Protein AF-A0A6A2YTA1-F1 (afdb_monomer)

Solvent-accessible surface area (backbone atoms only — not comparable to full-atom values): 6127 Å² total; per-residue (Å²): 131,76,67,35,53,8,71,83,76,69,74,47,61,33,49,32,29,33,66,76,77,71,39,38,25,19,73,67,58,41,44,64,55,29,70,75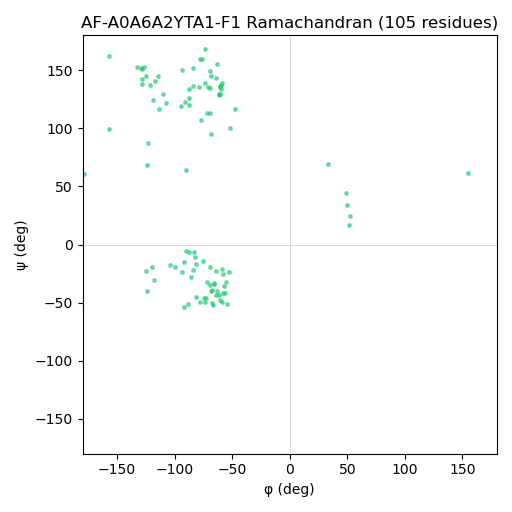,33,83,72,47,34,68,42,51,20,33,46,34,6,74,84,62,34,69,44,58,31,47,30,34,31,66,79,76,73,39,38,25,16,70,66,57,44,49,56,56,33,67,72,39,79,69,45,58,68,50,57,69,42,76,58,73,59,53,55,83,65,78,90,76,79,94,79,81,81,77,131

Mean predicted aligned error: 6.64 Å

Organism: Hibiscus syriacus (NCBI:txid106335)

Sequence (107 aa):
MASKLCDYCKSATATLFCRVDSAFLCSNCDSKIHATNKLASRHARVWLCEVCEQAPAHFTCKADAAALCVTCDHDIHSANPLARRHERVPITPVRQLGSCRQAQRGR

Secondary structure (DSSP, 8-state):
-PPPBPTTTSSSBP-EEETTTTEEE-HHHHHHHHTS-TTGGGS-EEEBPTTTSSSB--EEETTTTEEE-HHHHHHHHHS-TTGGGS-EEEPPP----SS--------

InterPro domains:
  IPR000315 B-box-type zinc finger [PF00643] (4-42)
  IPR000315 B-box-type zinc finger [PF00643] (46-91)
  IPR000315 B-box-type zinc finger [PS50119] (1-48)
  IPR000315 B-box-type zinc finger [PS50119] (44-91)
  IPR000315 B-box-type zinc finger [SM00336] (1-48)
  IPR000315 B-box-type zinc finger [SM00336] (49-91)
  IPR049808 CONSTANS-like, B-box-type 1 zinc finger [cd19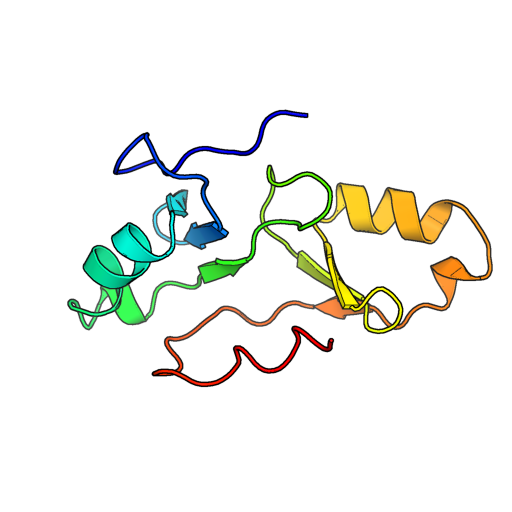821] (5-48)
  IPR049808 CONSTANS-like, B-box-type 1 zinc finger [cd19821] (48-91)
  IPR051979 B-box zinc finger domain-containing protein [PTHR31832] (5-48)

Nearest PDB structures (foldseek):
  7wsj-assembly1_B  TM=9.715E-01  e=6.025E-13  Arabidopsis thaliana
  7vsp-assembly2_B  TM=9.688E-01  e=5.313E-13  Arabidopsis thaliana
  7wsj-assembly2_C  TM=9.687E-01  e=1.365E-12  Arabidopsis thaliana
  7vsq-assembly2_B  TM=9.565E-01  e=3.600E-11  Arabidopsis thaliana
  7vsq-assembly3_C  TM=9.675E-01  e=2.532E-10  Arabidopsis thaliana

Structure (mmCIF, N/CA/C/O backbone):
data_AF-A0A6A2YTA1-F1
#
_entry.id   AF-A0A6A2YTA1-F1
#
loop_
_atom_site.group_PDB
_atom_site.id
_atom_site.type_symbol
_atom_site.label_atom_id
_atom_site.label_alt_id
_atom_site.label_comp_id
_atom_site.label_asym_id
_atom_site.label_entity_id
_atom_site.label_seq_id
_atom_site.pdbx_PDB_ins_code
_atom_site.Cartn_x
_atom_site.Cartn_y
_atom_site.Cartn_z
_atom_site.occupancy
_atom_site.B_iso_or_equiv
_atom_site.auth_seq_id
_atom_site.auth_comp_id
_atom_site.auth_asym_id
_atom_site.auth_atom_id
_atom_site.pdbx_PDB_model_num
ATOM 1 N N . MET A 1 1 ? -1.981 11.757 -9.112 1.00 59.66 1 MET A N 1
ATOM 2 C CA . MET A 1 1 ? -3.187 10.989 -8.726 1.00 59.66 1 MET A CA 1
ATOM 3 C C . MET A 1 1 ? -3.563 11.368 -7.302 1.00 59.66 1 MET A C 1
ATOM 5 O O . MET A 1 1 ? -2.683 11.815 -6.580 1.00 59.66 1 MET A O 1
ATOM 9 N N . ALA A 1 2 ? -4.838 11.265 -6.922 1.00 78.88 2 ALA A N 1
ATOM 10 C CA . ALA A 1 2 ? -5.277 11.575 -5.562 1.00 78.88 2 ALA A CA 1
ATOM 11 C C . ALA A 1 2 ? -5.081 10.3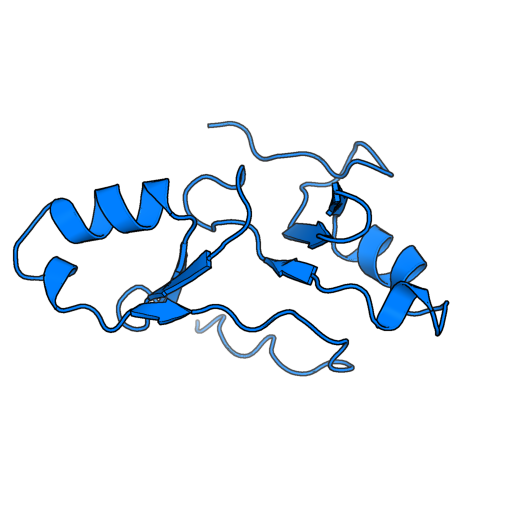57 -4.647 1.00 78.88 2 ALA A C 1
ATOM 13 O O . ALA A 1 2 ? -5.401 9.232 -5.038 1.00 78.88 2 ALA A O 1
ATOM 14 N N . SER A 1 3 ? -4.566 10.592 -3.445 1.00 86.31 3 SER A N 1
ATOM 15 C CA . SER A 1 3 ? -4.355 9.563 -2.432 1.00 86.31 3 SER A CA 1
ATOM 16 C C . SER A 1 3 ? -5.688 9.039 -1.885 1.00 86.31 3 SER A C 1
ATOM 18 O O . SER A 1 3 ? -6.693 9.759 -1.843 1.00 86.31 3 SER A O 1
ATOM 20 N N . LYS A 1 4 ? -5.743 7.763 -1.481 1.00 93.44 4 LYS A N 1
ATOM 21 C CA . LYS A 1 4 ? -6.961 7.214 -0.861 1.00 93.44 4 LYS A CA 1
ATOM 22 C C . LYS A 1 4 ? -7.146 7.788 0.536 1.00 93.44 4 LYS A C 1
ATOM 24 O O . LYS A 1 4 ? -6.210 7.832 1.327 1.00 93.44 4 LYS A O 1
ATOM 29 N N . LEU A 1 5 ? -8.372 8.190 0.859 1.00 96.06 5 LEU A N 1
ATOM 30 C CA . LEU A 1 5 ? -8.733 8.640 2.201 1.00 96.06 5 LEU A CA 1
ATOM 31 C C . LEU A 1 5 ? -9.067 7.452 3.104 1.00 96.06 5 LEU A C 1
ATOM 33 O O . LEU A 1 5 ? -9.534 6.412 2.649 1.00 96.06 5 LEU A O 1
ATOM 37 N N . CYS A 1 6 ? -8.845 7.634 4.402 1.00 96.62 6 CYS A N 1
ATOM 38 C CA . CYS A 1 6 ? -9.237 6.682 5.432 1.00 96.62 6 CYS A CA 1
ATOM 39 C C . CYS A 1 6 ? -10.753 6.474 5.431 1.00 96.62 6 CYS A C 1
ATOM 41 O O . CYS A 1 6 ? -11.513 7.437 5.539 1.00 96.62 6 CYS A O 1
ATOM 43 N N . ASP A 1 7 ? -11.193 5.220 5.409 1.00 96.44 7 ASP A N 1
ATOM 44 C CA . ASP A 1 7 ? -12.603 4.862 5.355 1.00 96.44 7 ASP A CA 1
ATOM 45 C C . ASP A 1 7 ? -13.382 5.169 6.626 1.00 96.44 7 ASP A C 1
ATOM 47 O O . ASP A 1 7 ? -14.602 5.288 6.575 1.00 96.44 7 ASP A O 1
ATOM 51 N N . TYR A 1 8 ? -12.689 5.348 7.746 1.00 94.62 8 TYR A N 1
ATOM 52 C CA . TYR A 1 8 ? -13.328 5.649 9.019 1.00 94.62 8 TYR A CA 1
ATOM 53 C C . TYR A 1 8 ? -13.447 7.155 9.269 1.00 94.62 8 TYR A C 1
ATOM 55 O O . TYR A 1 8 ? -14.534 7.657 9.530 1.00 94.62 8 TYR A O 1
ATOM 63 N N . CYS A 1 9 ? -12.337 7.901 9.189 1.00 96.25 9 CYS A N 1
ATOM 64 C CA . CYS A 1 9 ? -12.358 9.336 9.495 1.00 96.25 9 CYS A CA 1
ATOM 65 C C . CYS A 1 9 ? -12.613 10.234 8.281 1.00 96.25 9 CYS A C 1
ATOM 67 O O . CYS A 1 9 ? -12.863 11.420 8.475 1.00 96.25 9 CYS A O 1
ATOM 69 N N . LYS A 1 10 ? -12.488 9.710 7.052 1.00 94.81 10 LYS A N 1
ATOM 70 C CA . LYS A 1 10 ? -12.685 10.428 5.776 1.00 94.81 10 LYS A CA 1
ATOM 71 C C . LYS A 1 10 ? -11.907 11.751 5.638 1.00 94.81 10 LYS A C 1
ATOM 73 O O . LYS A 1 10 ? -12.214 12.557 4.772 1.00 94.81 10 LYS A O 1
ATOM 78 N N . SER A 1 11 ? -10.888 11.964 6.474 1.00 93.94 11 SER A N 1
ATOM 79 C CA . SER A 1 11 ? -10.136 13.223 6.575 1.00 93.94 11 SER A CA 1
ATOM 80 C C . SER A 1 11 ? -8.633 13.029 6.373 1.00 93.94 11 SER A C 1
ATOM 82 O O . SER A 1 11 ? -7.996 13.833 5.702 1.00 93.94 11 SER A O 1
ATOM 84 N N . ALA A 1 12 ? -8.061 11.953 6.917 1.00 94.94 12 ALA A N 1
ATOM 85 C CA . ALA A 1 12 ? -6.648 11.637 6.741 1.00 94.94 12 ALA A CA 1
ATOM 86 C C . ALA A 1 12 ? -6.434 10.685 5.559 1.00 94.94 12 ALA A C 1
ATOM 88 O O . ALA A 1 12 ? -7.273 9.818 5.299 1.00 94.94 12 ALA A O 1
ATOM 89 N N . THR A 1 13 ? -5.274 10.788 4.914 1.00 94.88 13 THR A N 1
ATOM 90 C CA . THR A 1 13 ? -4.809 9.814 3.922 1.00 94.88 13 THR A CA 1
ATOM 91 C C . THR A 1 13 ? -4.665 8.430 4.553 1.00 94.88 13 THR A C 1
ATOM 93 O O . THR A 1 13 ? -4.161 8.281 5.673 1.00 94.88 13 THR A O 1
ATOM 96 N N . ALA A 1 14 ? -5.134 7.410 3.845 1.00 95.62 14 ALA A N 1
ATOM 97 C CA . ALA A 1 14 ? -4.945 6.024 4.219 1.00 95.62 14 ALA A CA 1
ATOM 98 C C . ALA A 1 14 ? -3.497 5.601 3.962 1.00 95.62 14 ALA A C 1
ATOM 100 O O . ALA A 1 14 ? -2.901 5.939 2.946 1.00 95.62 14 ALA A O 1
ATOM 101 N N . THR A 1 15 ? -2.943 4.838 4.893 1.00 94.44 15 THR A N 1
ATOM 102 C CA . THR A 1 15 ? -1.580 4.297 4.808 1.00 94.44 15 THR A CA 1
ATOM 103 C C . THR A 1 15 ? -1.583 2.774 4.824 1.00 94.44 15 THR A C 1
ATOM 105 O O . THR A 1 15 ? -0.630 2.143 4.371 1.00 94.44 15 THR A O 1
ATOM 108 N N . LEU A 1 16 ? -2.672 2.172 5.303 1.00 94.94 16 LEU A N 1
ATOM 109 C CA . LEU A 1 16 ? -2.833 0.738 5.472 1.00 94.94 16 LEU A CA 1
ATOM 110 C C . LEU A 1 16 ? -4.133 0.265 4.825 1.00 94.94 16 LEU A C 1
ATOM 112 O O . LEU A 1 16 ? -5.127 0.989 4.770 1.00 94.94 16 LEU A O 1
ATOM 116 N N . PHE A 1 17 ? -4.132 -0.990 4.401 1.00 95.75 17 PHE A N 1
ATOM 117 C CA . PHE A 1 17 ? -5.321 -1.726 4.004 1.00 95.75 17 PHE A CA 1
ATOM 118 C C . PHE A 1 17 ? -5.497 -2.937 4.918 1.00 95.75 17 PHE A C 1
ATOM 120 O O . PHE A 1 17 ? -4.592 -3.772 5.038 1.00 95.75 17 PHE A O 1
ATOM 127 N N . CYS A 1 18 ? -6.663 -3.044 5.552 1.00 94.75 18 CYS A N 1
ATOM 128 C CA . CYS A 1 18 ? -7.063 -4.229 6.298 1.00 94.75 18 CYS A CA 1
ATOM 129 C C . CYS A 1 18 ? -7.749 -5.220 5.358 1.00 94.75 18 CYS A C 1
ATOM 131 O O . CYS A 1 18 ? -8.783 -4.906 4.775 1.00 94.75 18 CYS A O 1
ATOM 133 N N . ARG A 1 19 ? -7.198 -6.433 5.229 1.00 92.69 19 ARG A N 1
ATOM 134 C CA . ARG A 1 19 ? -7.763 -7.463 4.341 1.00 92.69 19 ARG A CA 1
ATOM 135 C C . ARG A 1 19 ? -9.068 -8.053 4.863 1.00 92.69 19 ARG A C 1
ATOM 137 O O . ARG A 1 19 ? -9.905 -8.443 4.065 1.00 92.69 19 ARG A O 1
ATOM 144 N N . VAL A 1 20 ? -9.214 -8.144 6.184 1.00 91.69 20 VAL A N 1
ATOM 145 C CA . VAL A 1 20 ? -10.399 -8.744 6.814 1.00 91.69 20 VAL A CA 1
ATOM 146 C C . VAL A 1 20 ? -11.589 -7.800 6.689 1.00 91.69 20 VAL A C 1
ATOM 148 O O . VAL A 1 20 ? -12.634 -8.198 6.192 1.00 91.69 20 VAL A O 1
ATOM 151 N N . ASP A 1 21 ? -11.394 -6.531 7.045 1.00 91.44 21 ASP A N 1
ATOM 152 C CA . ASP A 1 21 ? -12.451 -5.515 6.985 1.00 91.44 21 ASP A CA 1
ATOM 153 C C . ASP A 1 21 ? -12.616 -4.910 5.582 1.00 91.44 21 ASP A C 1
ATOM 155 O O . ASP A 1 21 ? -13.525 -4.120 5.352 1.00 91.44 21 ASP A O 1
ATOM 159 N N . SER A 1 22 ? -11.725 -5.258 4.643 1.00 94.44 22 SER A N 1
ATOM 160 C CA . SER A 1 22 ? -11.658 -4.683 3.292 1.00 94.44 22 SER A CA 1
ATOM 161 C C . SER A 1 22 ? -11.688 -3.149 3.294 1.00 94.44 22 SER A C 1
ATOM 163 O O . SER A 1 22 ? -12.396 -2.529 2.505 1.00 94.44 22 SER A O 1
ATOM 165 N N . ALA A 1 23 ? -10.912 -2.538 4.194 1.00 95.44 23 ALA A N 1
ATOM 166 C CA . ALA A 1 23 ? -10.977 -1.107 4.487 1.00 95.44 23 ALA A CA 1
ATOM 167 C C . ALA A 1 23 ? -9.604 -0.426 4.423 1.00 95.44 23 ALA A C 1
ATOM 169 O O . ALA A 1 23 ? -8.590 -0.978 4.871 1.00 95.44 23 ALA A O 1
ATOM 170 N N . PHE A 1 24 ? -9.588 0.806 3.915 1.00 96.19 24 PHE A N 1
ATOM 171 C CA . PHE A 1 24 ? -8.432 1.697 3.905 1.00 96.19 24 PHE A CA 1
ATOM 172 C C . PHE A 1 24 ? -8.378 2.505 5.201 1.00 96.19 24 PHE A C 1
ATOM 174 O O . PHE A 1 24 ? -9.336 3.178 5.573 1.00 96.19 24 PHE A O 1
ATOM 181 N N . LEU A 1 25 ? -7.251 2.473 5.906 1.00 95.00 25 LEU A N 1
ATOM 182 C CA . LEU A 1 25 ? -7.116 3.072 7.231 1.00 95.00 25 LEU A CA 1
ATOM 183 C C . LEU A 1 25 ? -5.904 3.997 7.287 1.00 95.00 25 LEU A C 1
ATOM 185 O O . LEU A 1 25 ? -4.826 3.678 6.786 1.00 95.00 25 LEU A O 1
ATOM 189 N N . CYS A 1 26 ? -6.069 5.149 7.937 1.00 95.31 26 CYS A N 1
ATOM 190 C CA . CYS A 1 26 ? -4.932 5.933 8.406 1.00 95.31 26 CYS A CA 1
ATOM 191 C C . CYS A 1 26 ? -4.362 5.311 9.688 1.00 95.31 26 CYS A C 1
ATOM 193 O O . CYS A 1 26 ? -5.072 4.620 10.423 1.00 95.31 26 CYS A O 1
ATOM 195 N N . SER A 1 27 ? -3.110 5.627 10.015 1.00 92.12 27 SER A N 1
ATOM 196 C CA . SER A 1 27 ? -2.407 5.062 11.177 1.00 92.12 27 SER A CA 1
ATOM 197 C C . SER A 1 27 ? -3.140 5.262 12.516 1.00 92.12 27 SER A C 1
ATOM 199 O O . SER A 1 27 ? -3.076 4.408 13.401 1.00 92.12 27 SER A O 1
ATOM 201 N N . ASN A 1 28 ? -3.875 6.371 12.675 1.00 93.81 28 ASN A N 1
ATOM 202 C CA . ASN A 1 28 ? -4.636 6.650 13.897 1.00 93.81 28 ASN A CA 1
ATOM 203 C C .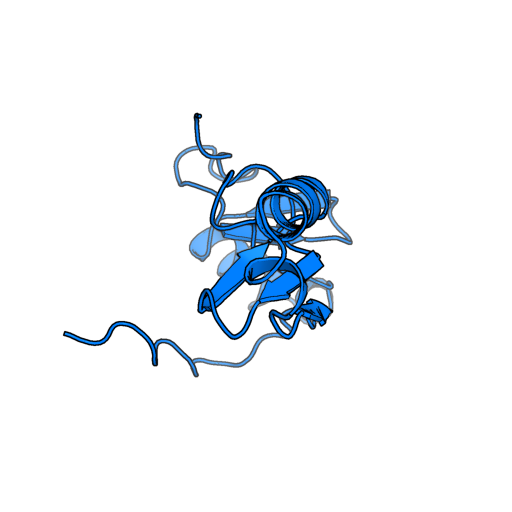 ASN A 1 28 ? -5.881 5.755 14.023 1.00 93.81 28 ASN A C 1
ATOM 205 O O . ASN A 1 28 ? -6.139 5.187 15.082 1.00 93.81 28 ASN A O 1
ATOM 209 N N . CYS A 1 29 ? -6.650 5.607 12.940 1.00 94.00 29 CYS A N 1
ATOM 210 C CA . CYS A 1 29 ? -7.812 4.717 12.914 1.00 94.00 29 CYS A CA 1
ATOM 211 C C . CYS A 1 29 ? -7.388 3.251 13.011 1.00 94.00 29 CYS A C 1
ATOM 213 O O . CYS A 1 29 ? -8.010 2.495 13.752 1.00 94.00 29 CYS A O 1
ATOM 215 N N . ASP A 1 30 ? -6.293 2.877 12.346 1.00 92.69 30 ASP A N 1
ATOM 216 C CA . ASP A 1 30 ? -5.693 1.553 12.479 1.00 92.69 30 ASP A CA 1
ATOM 217 C C . ASP A 1 30 ? -5.391 1.224 13.944 1.00 92.69 30 ASP A C 1
ATOM 219 O O . ASP A 1 30 ? -5.863 0.209 14.450 1.00 92.69 30 ASP A O 1
ATOM 223 N N . SER A 1 31 ? -4.699 2.121 14.651 1.00 90.12 31 SER A N 1
ATOM 224 C CA . SER A 1 31 ? -4.357 1.924 16.063 1.00 90.12 31 SER A CA 1
ATOM 225 C C . SER A 1 31 ? -5.606 1.798 16.939 1.00 90.12 31 SER A C 1
ATOM 227 O O . SER A 1 31 ? -5.688 0.903 17.777 1.00 90.12 31 SER A O 1
ATOM 229 N N . LYS A 1 32 ? -6.624 2.638 16.721 1.00 90.94 32 LYS A N 1
ATOM 230 C CA . LYS A 1 32 ? -7.877 2.585 17.491 1.00 90.94 32 LYS A CA 1
ATOM 231 C C . LYS A 1 32 ? -8.641 1.274 17.298 1.00 90.94 32 LYS A C 1
ATOM 233 O O . LYS A 1 32 ? -9.173 0.756 18.274 1.00 90.94 32 LYS A O 1
ATOM 238 N N . ILE A 1 33 ? -8.676 0.747 16.073 1.00 88.62 33 ILE A N 1
ATOM 239 C CA . ILE A 1 33 ? -9.421 -0.473 15.724 1.00 88.62 33 ILE A CA 1
ATOM 240 C C . ILE A 1 33 ? -8.624 -1.731 16.100 1.00 88.62 33 ILE A C 1
ATOM 242 O O . ILE A 1 33 ? -9.164 -2.659 16.696 1.00 88.62 33 ILE A O 1
ATOM 246 N N . HIS A 1 34 ? -7.328 -1.755 15.786 1.00 87.62 34 HIS A N 1
ATOM 247 C CA . HIS A 1 34 ? -6.511 -2.967 15.816 1.00 87.62 34 HIS A CA 1
ATOM 248 C C . HIS A 1 34 ? -5.573 -3.069 17.025 1.00 87.62 34 HIS A C 1
ATOM 250 O O . HIS A 1 34 ? -5.097 -4.168 17.295 1.00 87.62 34 HIS A O 1
ATOM 256 N N . ALA A 1 35 ? -5.281 -1.979 17.752 1.00 79.38 35 ALA A N 1
ATOM 257 C CA . ALA A 1 35 ? -4.437 -2.040 18.958 1.00 79.38 35 ALA A CA 1
ATOM 258 C C . ALA A 1 35 ? -5.205 -2.382 20.230 1.00 79.38 35 ALA A C 1
ATOM 260 O O . ALA A 1 35 ? -4.649 -2.944 21.169 1.00 79.38 35 ALA A O 1
ATOM 261 N N . THR A 1 36 ? -6.485 -2.034 20.267 1.00 78.44 36 THR A N 1
ATOM 262 C CA . THR A 1 36 ? -7.31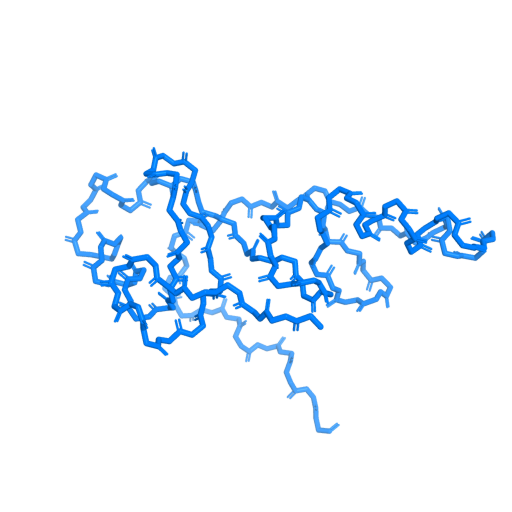0 -2.126 21.474 1.00 78.44 36 THR A CA 1
ATOM 263 C C . THR A 1 36 ? -8.069 -3.450 21.563 1.00 78.44 36 THR A C 1
ATOM 265 O O . THR A 1 36 ? -8.409 -3.895 22.657 1.00 78.44 36 THR A O 1
ATOM 268 N N . ASN A 1 37 ? -8.303 -4.119 20.430 1.00 76.38 37 ASN A N 1
ATOM 269 C CA . ASN A 1 37 ? -9.093 -5.341 20.351 1.00 76.38 37 ASN A CA 1
ATOM 270 C C . ASN A 1 37 ? -8.220 -6.541 19.943 1.00 76.38 37 ASN A C 1
ATOM 272 O O . ASN A 1 37 ? -7.701 -6.591 18.829 1.00 76.38 37 ASN A O 1
ATOM 276 N N . LYS A 1 38 ? -8.096 -7.543 20.829 1.00 74.62 38 LYS A N 1
ATOM 277 C CA . LYS A 1 38 ? -7.328 -8.786 20.590 1.00 74.62 38 LYS A CA 1
ATOM 278 C C . LYS A 1 38 ? -7.799 -9.589 19.372 1.00 74.62 38 LYS A C 1
ATOM 280 O O . LYS A 1 38 ? -7.014 -10.362 18.829 1.00 74.62 38 LYS A O 1
ATOM 285 N N . LEU A 1 39 ? -9.062 -9.457 18.971 1.00 81.44 39 LEU A N 1
ATOM 286 C CA . LEU A 1 39 ? -9.577 -10.113 17.771 1.00 81.44 39 LEU A CA 1
ATOM 287 C C . LEU A 1 39 ? -9.126 -9.354 16.519 1.00 81.44 39 LEU A C 1
ATOM 289 O O . LEU A 1 39 ? -8.530 -9.948 15.622 1.00 81.44 39 LEU A O 1
ATOM 293 N N . ALA A 1 40 ? -9.322 -8.034 16.517 1.00 78.75 40 ALA A N 1
ATOM 294 C CA . ALA A 1 40 ? -8.935 -7.172 15.406 1.00 78.75 40 ALA A CA 1
ATOM 295 C C . ALA A 1 40 ? -7.412 -7.115 15.220 1.00 78.75 40 ALA A C 1
ATOM 297 O O . ALA A 1 40 ? -6.934 -7.079 14.095 1.00 78.75 40 ALA A O 1
ATOM 298 N N . SER A 1 41 ? -6.609 -7.201 16.284 1.00 81.25 41 SER A N 1
ATOM 299 C CA . SER A 1 41 ? -5.139 -7.172 16.188 1.00 81.25 41 SER A CA 1
ATOM 300 C C . SER A 1 41 ? -4.552 -8.286 15.309 1.00 81.25 41 SER A C 1
ATOM 302 O O . SER A 1 41 ? -3.436 -8.147 14.793 1.00 81.25 41 SER A O 1
ATOM 304 N N . ARG A 1 42 ? -5.318 -9.365 15.093 1.00 84.62 42 ARG A N 1
ATOM 305 C CA . ARG A 1 42 ? -4.978 -10.493 14.216 1.00 84.62 42 ARG A CA 1
ATOM 306 C C . ARG A 1 42 ? -5.285 -10.235 12.742 1.00 84.62 42 ARG A C 1
ATOM 308 O O . ARG A 1 42 ? -4.863 -11.037 11.909 1.00 84.62 42 ARG A O 1
ATOM 315 N N . HIS A 1 43 ? -6.004 -9.164 12.403 1.00 90.38 43 HIS A N 1
ATOM 316 C CA . HIS A 1 43 ? -6.322 -8.850 11.016 1.00 90.38 43 HIS A CA 1
ATOM 317 C C . HIS A 1 43 ? -5.035 -8.603 10.225 1.00 90.38 43 HIS A C 1
ATOM 319 O O . HIS A 1 43 ? -4.159 -7.826 10.624 1.00 90.38 43 HIS A O 1
ATOM 325 N N . ALA A 1 44 ? -4.930 -9.277 9.079 1.00 90.44 44 ALA A N 1
ATOM 326 C CA . ALA A 1 44 ? -3.827 -9.089 8.154 1.00 90.44 44 ALA A CA 1
ATOM 327 C C . ALA A 1 44 ? -3.944 -7.708 7.504 1.00 90.44 44 ALA A C 1
ATOM 329 O O . ALA A 1 44 ? -4.861 -7.448 6.722 1.00 90.44 44 ALA A O 1
ATOM 330 N N . ARG A 1 45 ? -2.991 -6.835 7.820 1.00 93.06 45 ARG A N 1
ATOM 331 C CA . ARG A 1 45 ? -2.897 -5.487 7.263 1.00 93.06 45 ARG A CA 1
ATOM 332 C C . ARG A 1 45 ? -1.649 -5.351 6.421 1.00 93.06 45 ARG A C 1
ATOM 334 O O . ARG A 1 45 ? -0.628 -5.950 6.736 1.00 93.06 45 ARG A O 1
ATOM 341 N N . VAL A 1 46 ? -1.722 -4.580 5.353 1.00 94.88 46 VAL A N 1
ATOM 342 C CA . VAL A 1 46 ? -0.578 -4.293 4.481 1.00 94.88 46 VAL A CA 1
ATOM 343 C C . VAL A 1 46 ? -0.518 -2.802 4.202 1.00 94.88 46 VAL A C 1
ATOM 345 O O . VAL A 1 46 ? -1.546 -2.129 4.234 1.00 94.88 46 VAL A O 1
ATOM 348 N N . TRP A 1 47 ? 0.679 -2.291 3.939 1.00 95.38 47 TRP A N 1
ATOM 349 C CA . TRP A 1 47 ? 0.863 -0.914 3.490 1.00 95.38 47 TRP A CA 1
ATOM 350 C C . TRP A 1 47 ? 0.196 -0.689 2.136 1.00 95.38 47 TRP A C 1
ATOM 352 O O . TRP A 1 47 ? -0.006 -1.635 1.368 1.00 95.38 47 TRP A O 1
ATOM 362 N N . LEU A 1 48 ? -0.155 0.559 1.841 1.00 95.94 48 LEU A N 1
ATOM 363 C CA . LEU A 1 48 ? -0.521 0.946 0.483 1.00 95.94 48 LEU A CA 1
ATOM 364 C C . LEU A 1 48 ? 0.722 1.083 -0.390 1.00 95.94 48 LEU A C 1
ATOM 366 O O . LEU A 1 48 ? 1.838 1.234 0.099 1.00 95.94 48 LEU A O 1
ATOM 370 N N . CYS A 1 49 ? 0.511 1.009 -1.697 1.00 96.50 49 CYS A N 1
ATOM 371 C CA . CYS A 1 49 ? 1.552 1.289 -2.663 1.00 96.50 49 CYS A CA 1
ATOM 372 C C . CYS A 1 49 ? 2.030 2.736 -2.522 1.00 96.50 49 CYS A C 1
ATOM 374 O O . CYS A 1 49 ? 1.217 3.653 -2.580 1.00 96.50 49 CYS A O 1
ATOM 376 N N . GLU A 1 50 ? 3.338 2.934 -2.410 1.00 95.06 50 GLU A N 1
ATOM 377 C CA . GLU A 1 50 ? 3.947 4.261 -2.238 1.00 95.06 50 GLU A CA 1
ATOM 378 C C . GLU A 1 50 ? 3.962 5.088 -3.530 1.00 95.06 50 GLU A C 1
ATOM 380 O O . GLU A 1 50 ? 4.168 6.294 -3.500 1.00 95.06 50 GLU A O 1
ATOM 385 N N . VAL A 1 51 ? 3.716 4.447 -4.676 1.00 94.94 51 VAL A N 1
ATOM 386 C CA . VAL A 1 51 ? 3.695 5.108 -5.986 1.00 94.94 51 VAL A CA 1
ATOM 387 C C . VAL A 1 51 ? 2.308 5.648 -6.303 1.00 94.94 51 VAL A C 1
ATOM 389 O O . VAL A 1 51 ? 2.156 6.806 -6.681 1.00 94.94 51 VAL A O 1
ATOM 392 N N . CYS A 1 52 ? 1.280 4.805 -6.183 1.00 95.50 52 CYS A N 1
ATOM 393 C CA . CYS A 1 52 ? -0.077 5.199 -6.546 1.00 95.50 52 CYS A CA 1
ATOM 394 C C . CYS A 1 52 ? -0.937 5.600 -5.349 1.00 95.50 52 CYS A C 1
ATOM 396 O O . CYS A 1 52 ? -1.965 6.230 -5.569 1.00 95.50 52 CYS A O 1
ATOM 398 N N . GLU A 1 53 ? -0.572 5.214 -4.122 1.00 95.00 53 GLU A N 1
ATOM 399 C CA . GLU A 1 53 ? -1.328 5.466 -2.881 1.00 95.00 53 GLU A CA 1
ATOM 400 C C . GLU A 1 53 ? -2.801 5.023 -2.946 1.00 95.00 53 GLU A C 1
ATOM 402 O O . GLU A 1 53 ? -3.672 5.543 -2.246 1.00 95.00 53 GLU A O 1
ATOM 407 N N . GLN A 1 54 ? -3.095 4.058 -3.826 1.00 94.12 54 GLN A N 1
ATOM 408 C CA . GLN A 1 54 ? -4.463 3.668 -4.175 1.00 94.12 54 GLN A CA 1
ATOM 409 C C . GLN A 1 54 ? -4.778 2.194 -3.982 1.00 94.12 54 GLN A C 1
ATOM 411 O O . GLN A 1 54 ? -5.946 1.832 -3.843 1.00 94.12 54 GLN A O 1
ATOM 416 N N . ALA A 1 55 ? -3.755 1.350 -3.986 1.00 95.81 55 ALA A N 1
ATOM 417 C CA . ALA A 1 55 ? -3.896 -0.092 -3.919 1.00 95.81 55 ALA A CA 1
ATOM 418 C C . ALA A 1 55 ? -3.012 -0.657 -2.804 1.00 95.81 55 ALA A C 1
ATOM 420 O O . ALA A 1 55 ? -1.963 -0.076 -2.509 1.00 95.81 55 ALA A O 1
ATOM 421 N N . PRO A 1 56 ? -3.399 -1.789 -2.195 1.00 96.38 56 PRO A N 1
ATOM 422 C CA . PRO A 1 56 ? -2.543 -2.478 -1.242 1.00 96.38 56 PRO A CA 1
ATOM 423 C C . PRO A 1 56 ? -1.237 -2.901 -1.918 1.00 96.38 56 PRO A C 1
ATOM 425 O O . PRO A 1 56 ? -1.237 -3.441 -3.030 1.00 96.38 56 PRO A O 1
ATOM 428 N N . ALA A 1 57 ? -0.121 -2.676 -1.232 1.00 96.50 57 ALA A N 1
ATOM 429 C CA . ALA A 1 57 ? 1.161 -3.198 -1.654 1.00 96.50 57 ALA A CA 1
ATOM 430 C C . ALA A 1 57 ? 1.140 -4.731 -1.602 1.00 96.50 57 ALA A C 1
ATOM 432 O O . ALA A 1 57 ? 0.528 -5.350 -0.723 1.00 96.50 57 ALA A O 1
ATOM 433 N N . HIS A 1 58 ? 1.816 -5.337 -2.569 1.00 96.25 58 HIS A N 1
ATOM 434 C CA . HIS A 1 58 ? 2.001 -6.777 -2.673 1.00 96.25 58 HIS A CA 1
ATOM 435 C C . HIS A 1 58 ? 3.481 -7.151 -2.590 1.00 96.25 58 HIS A C 1
ATOM 437 O O . HIS A 1 58 ? 3.813 -8.208 -2.058 1.00 96.25 58 HIS A O 1
ATOM 443 N N . PHE A 1 59 ? 4.360 -6.262 -3.050 1.00 95.88 59 PHE A N 1
ATOM 444 C CA . PHE A 1 59 ? 5.799 -6.475 -3.084 1.00 95.88 59 PHE A CA 1
ATOM 445 C C . PHE A 1 59 ? 6.524 -5.334 -2.384 1.00 95.88 59 PHE A C 1
ATOM 447 O O . PHE A 1 59 ? 6.041 -4.200 -2.362 1.00 95.88 59 PHE A O 1
ATOM 454 N N . THR A 1 60 ? 7.701 -5.625 -1.848 1.00 96.25 60 THR A N 1
ATOM 455 C CA . THR A 1 60 ? 8.710 -4.609 -1.565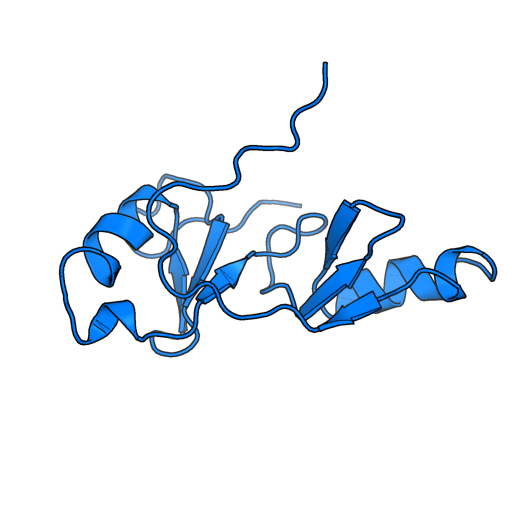 1.00 96.25 60 THR A CA 1
ATOM 456 C C . THR A 1 60 ? 9.872 -4.796 -2.530 1.00 96.25 60 THR A C 1
ATOM 458 O O . THR A 1 60 ? 10.386 -5.904 -2.709 1.00 96.25 60 THR A O 1
ATOM 461 N N . CYS A 1 61 ? 10.266 -3.706 -3.179 1.00 96.00 61 CYS A N 1
ATOM 462 C CA . CYS A 1 61 ? 11.453 -3.658 -4.017 1.00 96.00 61 CYS A CA 1
ATOM 463 C C . CYS A 1 61 ? 12.616 -3.131 -3.175 1.00 96.00 61 CYS A C 1
ATOM 465 O O . CYS A 1 61 ? 12.557 -2.008 -2.670 1.00 96.00 61 CYS A O 1
ATOM 467 N N . LYS A 1 62 ? 13.678 -3.927 -3.004 1.00 92.69 62 LYS A N 1
ATOM 468 C CA . LYS A 1 62 ? 14.826 -3.507 -2.180 1.00 92.69 62 LYS A CA 1
ATOM 469 C C . LYS A 1 62 ? 15.638 -2.381 -2.815 1.00 92.69 62 LYS A C 1
ATOM 471 O O . LYS A 1 62 ? 16.158 -1.545 -2.088 1.00 92.69 62 LYS A O 1
ATOM 476 N N . ALA A 1 63 ? 15.756 -2.380 -4.142 1.00 94.19 63 ALA A N 1
ATOM 477 C CA . ALA A 1 63 ? 16.523 -1.371 -4.869 1.00 94.19 63 ALA A CA 1
ATOM 478 C C . ALA A 1 63 ? 15.853 0.009 -4.796 1.00 94.19 63 ALA A C 1
ATOM 480 O O . ALA A 1 63 ? 16.533 1.005 -4.573 1.00 94.19 63 ALA A O 1
ATOM 481 N N . ASP A 1 64 ? 14.523 0.041 -4.899 1.00 91.75 64 ASP A N 1
ATOM 482 C CA . ASP A 1 64 ? 13.739 1.281 -4.872 1.00 91.75 64 ASP A CA 1
ATOM 483 C C . ASP A 1 64 ? 13.310 1.684 -3.451 1.00 91.75 64 ASP A C 1
ATOM 485 O O . ASP A 1 64 ? 12.711 2.737 -3.263 1.00 91.75 64 ASP A O 1
ATOM 489 N N . ALA A 1 65 ? 13.592 0.835 -2.452 1.00 93.12 65 ALA A N 1
ATOM 490 C CA . ALA A 1 65 ? 13.145 0.981 -1.067 1.00 93.12 65 ALA A CA 1
ATOM 491 C C . ALA A 1 65 ? 11.632 1.254 -0.937 1.00 93.12 65 ALA A C 1
ATOM 493 O O . ALA A 1 65 ? 11.210 1.964 -0.029 1.00 93.12 65 ALA A O 1
ATOM 494 N N . ALA A 1 66 ? 10.831 0.668 -1.834 1.00 93.81 66 ALA A N 1
ATOM 495 C CA . ALA A 1 66 ? 9.423 1.009 -2.004 1.00 93.81 66 ALA A CA 1
ATOM 496 C C . ALA A 1 66 ? 8.492 -0.201 -1.880 1.00 93.81 66 ALA A C 1
ATOM 498 O O . ALA A 1 66 ? 8.803 -1.311 -2.333 1.00 93.81 66 ALA A O 1
ATOM 499 N N . ALA A 1 67 ? 7.308 0.032 -1.309 1.00 96.12 67 ALA A N 1
ATOM 500 C CA . ALA A 1 67 ? 6.199 -0.918 -1.309 1.00 96.12 67 ALA A CA 1
ATOM 501 C C . ALA A 1 67 ? 5.294 -0.691 -2.535 1.00 96.12 67 ALA A C 1
ATOM 503 O O . ALA A 1 67 ? 4.745 0.395 -2.739 1.00 96.12 67 ALA A O 1
ATOM 504 N N . LEU A 1 68 ? 5.111 -1.723 -3.361 1.00 96.88 68 LEU A N 1
ATOM 505 C CA . LEU A 1 68 ? 4.460 -1.626 -4.669 1.00 96.88 68 LEU A CA 1
ATOM 506 C C . LEU A 1 68 ? 3.232 -2.533 -4.758 1.00 96.88 68 LEU A C 1
ATOM 508 O O . LEU A 1 68 ? 3.256 -3.687 -4.319 1.00 96.88 68 LEU A O 1
ATOM 512 N N . CYS A 1 69 ? 2.141 -2.022 -5.336 1.00 97.56 69 CYS A N 1
ATOM 513 C CA . CYS A 1 69 ? 1.035 -2.871 -5.777 1.00 97.56 69 CYS A CA 1
ATOM 514 C C . CYS A 1 69 ? 1.432 -3.638 -7.046 1.00 97.56 69 CYS A C 1
ATOM 516 O O . CYS A 1 69 ? 2.432 -3.323 -7.681 1.00 97.56 69 CYS A O 1
ATOM 518 N N . VAL A 1 70 ? 0.623 -4.623 -7.438 1.00 97.31 70 VAL A N 1
ATOM 519 C CA . VAL A 1 70 ? 0.888 -5.463 -8.621 1.00 97.31 70 VAL A CA 1
ATOM 520 C C . VAL A 1 70 ? 1.058 -4.630 -9.897 1.00 97.31 70 VAL A C 1
ATOM 522 O O . VAL A 1 70 ? 1.961 -4.895 -10.682 1.00 97.31 70 VAL A O 1
ATOM 525 N N . THR A 1 71 ? 0.226 -3.602 -10.088 1.00 97.69 71 THR A N 1
ATOM 526 C CA . THR A 1 71 ? 0.289 -2.737 -11.274 1.00 97.69 71 THR A CA 1
ATOM 527 C C . THR A 1 71 ? 1.578 -1.922 -11.304 1.00 97.69 71 THR A C 1
ATOM 529 O O . THR A 1 71 ? 2.324 -2.005 -12.271 1.00 97.69 71 THR A O 1
ATOM 532 N N . CYS A 1 72 ? 1.897 -1.205 -10.221 1.00 97.31 72 CYS A N 1
ATOM 533 C CA . CYS A 1 72 ? 3.121 -0.406 -10.165 1.00 97.31 72 CYS A CA 1
ATOM 534 C C . CYS A 1 72 ? 4.387 -1.274 -10.196 1.00 97.31 72 CYS A C 1
ATOM 536 O O . CYS A 1 72 ? 5.376 -0.860 -10.788 1.00 97.31 72 CYS A O 1
ATOM 538 N N . ASP A 1 73 ? 4.362 -2.476 -9.607 1.00 97.38 73 ASP A N 1
ATOM 539 C CA . ASP A 1 73 ? 5.453 -3.448 -9.738 1.00 97.38 73 ASP A CA 1
ATOM 540 C C . ASP A 1 73 ? 5.687 -3.809 -11.206 1.00 97.38 73 ASP A C 1
ATOM 542 O O . ASP A 1 73 ? 6.817 -3.724 -11.683 1.00 97.38 73 ASP A O 1
ATOM 546 N N . HIS A 1 74 ? 4.627 -4.153 -11.938 1.00 97.06 74 HIS A N 1
ATOM 547 C CA . HIS A 1 74 ? 4.739 -4.460 -13.356 1.00 97.06 74 HIS A CA 1
ATOM 548 C C . HIS A 1 74 ? 5.265 -3.260 -14.151 1.00 97.06 74 HIS A C 1
ATOM 550 O O . HIS A 1 74 ? 6.204 -3.416 -14.930 1.00 97.06 74 HIS A O 1
ATOM 556 N N . ASP A 1 75 ? 4.713 -2.066 -13.944 1.00 97.19 75 ASP A N 1
ATOM 557 C CA . ASP A 1 75 ? 5.089 -0.873 -14.708 1.00 97.19 75 ASP A CA 1
ATOM 558 C C . ASP A 1 75 ? 6.555 -0.479 -14.471 1.00 97.19 75 ASP A C 1
ATOM 560 O O . ASP A 1 75 ? 7.292 -0.229 -15.425 1.00 97.19 75 ASP A O 1
ATOM 564 N N . ILE A 1 76 ? 7.017 -0.507 -13.216 1.00 95.81 76 ILE A N 1
ATOM 565 C CA . ILE A 1 76 ? 8.406 -0.180 -12.858 1.00 95.81 76 ILE A CA 1
ATOM 566 C C . ILE A 1 76 ? 9.360 -1.235 -13.409 1.00 95.81 76 ILE A C 1
ATOM 568 O O . ILE A 1 76 ? 10.342 -0.912 -14.082 1.00 95.81 76 ILE A O 1
ATOM 572 N N . HIS A 1 77 ? 9.074 -2.510 -13.153 1.00 96.75 77 HIS A N 1
ATOM 573 C CA . HIS A 1 77 ? 10.012 -3.571 -13.487 1.00 96.75 77 HIS A CA 1
ATOM 574 C C . HIS A 1 77 ? 9.951 -3.984 -14.960 1.00 96.75 77 HIS A C 1
ATOM 576 O O . HIS A 1 77 ? 10.905 -4.584 -15.439 1.00 96.75 77 HIS A O 1
ATOM 582 N N . SER A 1 78 ? 8.904 -3.648 -15.720 1.00 96.69 78 SER A N 1
ATOM 583 C CA . SER A 1 78 ? 8.873 -3.862 -17.178 1.00 96.69 78 SER A CA 1
ATOM 584 C C . SER A 1 78 ? 9.548 -2.739 -17.972 1.00 96.69 78 SER A C 1
ATOM 586 O O . SER A 1 78 ? 10.020 -3.003 -19.081 1.00 96.69 78 SER A O 1
ATOM 588 N N . ALA A 1 79 ? 9.678 -1.536 -17.396 1.00 96.44 79 ALA A N 1
ATOM 589 C CA . ALA A 1 79 ? 10.180 -0.344 -18.083 1.00 96.44 79 ALA A CA 1
ATOM 590 C C . ALA A 1 79 ? 11.583 -0.507 -18.694 1.00 96.44 79 ALA A C 1
ATOM 592 O O . ALA A 1 79 ? 11.863 0.055 -19.752 1.00 96.44 79 ALA A O 1
ATOM 593 N N . ASN A 1 80 ? 12.487 -1.256 -18.051 1.00 95.06 80 ASN A N 1
ATOM 594 C CA . ASN A 1 80 ? 13.827 -1.502 -18.588 1.00 95.06 80 ASN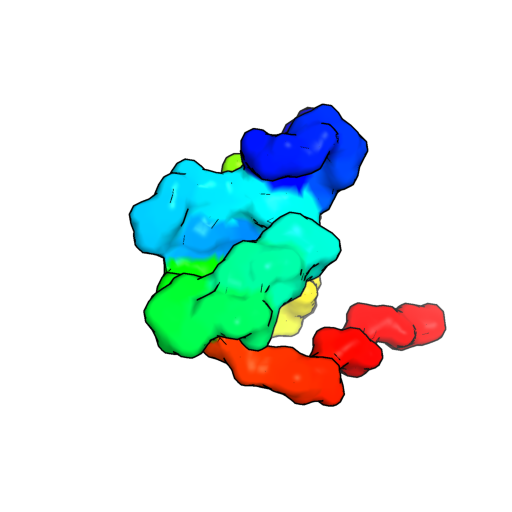 A CA 1
ATOM 595 C C . ASN A 1 80 ? 14.487 -2.783 -18.019 1.00 95.06 80 ASN A C 1
ATOM 597 O O . ASN A 1 80 ? 14.074 -3.293 -16.974 1.00 95.06 80 ASN A O 1
ATOM 601 N N . PRO A 1 81 ? 15.535 -3.325 -18.680 1.00 96.06 81 PRO A N 1
ATOM 602 C CA . PRO A 1 81 ? 16.219 -4.536 -18.220 1.00 96.06 81 PRO A CA 1
ATOM 603 C C . PRO A 1 81 ? 16.929 -4.427 -16.864 1.00 96.06 81 PRO A C 1
ATOM 605 O O . PRO A 1 81 ? 17.173 -5.468 -16.254 1.00 96.06 81 PRO A O 1
ATOM 608 N N . LEU A 1 82 ? 17.291 -3.221 -16.408 1.00 96.00 82 LEU A N 1
ATOM 609 C CA . LEU A 1 82 ? 17.929 -3.024 -15.102 1.00 96.00 82 LEU A CA 1
ATOM 610 C C . LEU A 1 82 ? 16.895 -3.175 -1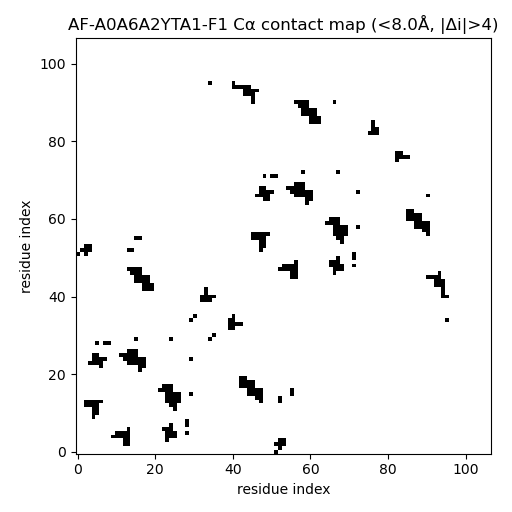3.987 1.00 96.00 82 LEU A C 1
ATOM 612 O O . LEU A 1 82 ? 17.115 -3.957 -13.066 1.00 96.00 82 LEU A O 1
ATOM 616 N N . ALA A 1 83 ? 15.731 -2.540 -14.144 1.00 94.81 83 ALA A N 1
ATOM 617 C CA . ALA A 1 83 ? 14.621 -2.659 -13.209 1.00 94.81 83 ALA A CA 1
ATOM 618 C C . ALA A 1 83 ? 14.181 -4.123 -13.054 1.00 94.81 83 ALA A C 1
ATOM 620 O O . ALA A 1 83 ? 14.039 -4.603 -11.938 1.00 94.81 83 ALA A O 1
ATOM 621 N N . ARG A 1 84 ? 14.108 -4.917 -14.136 1.00 94.44 84 ARG A N 1
ATOM 622 C CA . ARG A 1 84 ? 13.786 -6.363 -14.044 1.00 94.44 84 ARG A CA 1
ATOM 623 C C . ARG A 1 84 ? 14.666 -7.164 -13.076 1.00 94.44 84 ARG A C 1
ATOM 625 O O . ARG A 1 84 ? 14.242 -8.233 -12.633 1.00 94.44 84 ARG A O 1
ATOM 632 N N . ARG A 1 85 ? 15.882 -6.689 -12.786 1.00 96.50 85 ARG A N 1
ATOM 633 C CA . ARG A 1 85 ? 16.838 -7.340 -11.876 1.00 96.50 85 ARG A CA 1
ATOM 634 C C . ARG A 1 85 ? 16.660 -6.931 -10.416 1.00 96.50 85 ARG A C 1
ATOM 636 O O . ARG A 1 85 ? 17.340 -7.497 -9.565 1.00 96.50 85 ARG A O 1
ATOM 643 N N . HIS A 1 86 ? 15.789 -5.970 -10.117 1.00 96.56 86 HIS A N 1
ATOM 644 C CA . HIS A 1 86 ? 15.508 -5.581 -8.744 1.00 96.56 86 HIS A CA 1
ATOM 645 C C . HIS A 1 86 ? 14.957 -6.779 -7.962 1.00 96.56 86 HIS A C 1
ATOM 647 O O . HIS A 1 86 ? 14.078 -7.515 -8.427 1.00 96.56 86 HIS A O 1
ATOM 653 N N . GLU A 1 87 ? 15.489 -6.978 -6.757 1.00 95.94 87 GLU A N 1
ATOM 654 C CA . GLU A 1 87 ? 14.982 -7.997 -5.849 1.00 95.94 87 GLU A CA 1
ATOM 655 C C . GLU A 1 87 ? 13.626 -7.544 -5.297 1.00 95.94 87 GLU A C 1
ATOM 657 O O . GLU A 1 87 ? 13.532 -6.571 -4.540 1.00 95.94 87 GLU A O 1
ATOM 662 N N . ARG A 1 88 ? 12.583 -8.278 -5.690 1.00 96.12 88 ARG A N 1
ATOM 663 C CA . ARG A 1 88 ? 11.197 -8.079 -5.272 1.00 96.12 88 ARG A CA 1
ATOM 664 C C . ARG A 1 88 ? 10.817 -9.194 -4.322 1.00 96.12 88 ARG A C 1
ATOM 666 O O . ARG A 1 88 ? 10.873 -10.366 -4.694 1.00 96.12 88 ARG A O 1
ATOM 673 N N . VAL A 1 89 ? 10.416 -8.839 -3.110 1.00 95.94 89 VAL A N 1
ATOM 674 C CA . VAL A 1 89 ? 9.974 -9.814 -2.110 1.00 95.94 89 VAL A CA 1
ATOM 675 C C . VAL A 1 89 ? 8.504 -9.579 -1.761 1.00 95.94 89 VAL A C 1
ATOM 677 O O . VAL A 1 89 ? 8.080 -8.425 -1.681 1.00 95.94 89 VAL A O 1
ATOM 680 N N . PRO A 1 90 ? 7.690 -10.633 -1.566 1.00 95.44 90 PRO A N 1
ATOM 681 C CA . PRO A 1 90 ? 6.307 -10.468 -1.133 1.00 95.44 90 PRO A CA 1
ATOM 682 C C . PRO A 1 90 ? 6.213 -9.734 0.209 1.00 95.44 90 PRO A C 1
ATOM 684 O O . PRO A 1 90 ? 6.978 -10.010 1.138 1.00 95.44 90 PRO A O 1
ATOM 687 N N . ILE A 1 91 ? 5.250 -8.819 0.332 1.00 92.12 91 ILE A N 1
ATOM 688 C CA . ILE A 1 91 ? 5.044 -8.072 1.572 1.00 92.12 91 ILE A CA 1
ATOM 689 C C . ILE A 1 91 ? 4.502 -8.996 2.666 1.00 92.12 91 ILE A C 1
ATOM 691 O O . ILE A 1 91 ? 3.563 -9.771 2.462 1.00 92.12 91 ILE A O 1
ATOM 695 N N . THR A 1 92 ? 5.071 -8.893 3.863 1.00 89.56 92 THR A N 1
ATOM 696 C CA . THR A 1 92 ? 4.527 -9.577 5.036 1.00 89.56 92 THR A CA 1
ATOM 697 C C . THR A 1 92 ? 3.467 -8.694 5.697 1.00 89.56 92 THR A C 1
ATOM 699 O O . THR A 1 92 ? 3.692 -7.493 5.866 1.00 89.56 92 THR A O 1
ATOM 702 N N . PRO A 1 93 ? 2.293 -9.242 6.069 1.00 88.69 93 PRO A N 1
ATOM 703 C CA . PRO A 1 93 ? 1.281 -8.457 6.757 1.00 88.69 93 PRO A CA 1
ATOM 704 C C . PRO A 1 93 ? 1.801 -7.888 8.078 1.00 88.69 93 PRO A C 1
ATOM 706 O O . PRO A 1 93 ? 2.425 -8.598 8.874 1.00 88.69 93 PRO A O 1
ATOM 709 N N . VAL A 1 94 ? 1.476 -6.625 8.331 1.00 81.00 94 VAL A N 1
ATOM 710 C CA . VAL A 1 94 ? 1.749 -5.915 9.575 1.00 81.00 94 VAL A CA 1
ATOM 711 C C . VAL A 1 94 ? 0.883 -6.532 10.673 1.00 81.00 94 VAL A C 1
ATOM 713 O O . VAL A 1 94 ? -0.288 -6.202 10.857 1.00 81.00 94 VAL A O 1
ATOM 716 N N . ARG A 1 95 ? 1.465 -7.476 11.409 1.00 67.19 95 ARG A N 1
ATOM 717 C CA . ARG A 1 95 ? 1.023 -7.819 12.764 1.00 67.19 95 ARG A CA 1
ATOM 718 C C . ARG A 1 95 ? 1.605 -6.743 13.663 1.00 67.19 95 ARG A C 1
ATOM 720 O O . ARG A 1 95 ? 2.754 -6.380 13.439 1.00 67.19 95 ARG A O 1
ATOM 727 N N . GLN A 1 96 ? 0.837 -6.196 14.604 1.00 57.50 96 GLN A N 1
ATOM 728 C CA . GLN A 1 96 ? 1.298 -5.062 15.409 1.00 57.50 96 GLN A CA 1
ATOM 729 C C . GLN A 1 96 ? 2.665 -5.339 16.040 1.00 57.50 96 GLN A C 1
ATOM 731 O O . GLN A 1 96 ? 2.779 -6.014 17.058 1.00 57.50 96 GLN A O 1
ATOM 736 N N . LEU A 1 97 ? 3.705 -4.793 15.419 1.00 45.88 97 LEU A N 1
ATOM 737 C CA . LEU A 1 97 ? 4.957 -4.493 16.068 1.00 45.88 97 LEU A CA 1
ATOM 738 C C . LEU A 1 97 ? 4.659 -3.220 16.840 1.00 45.88 97 LEU A C 1
ATOM 740 O O . LEU A 1 97 ? 4.480 -2.157 16.243 1.00 45.88 97 LEU A O 1
ATOM 744 N N . GLY A 1 98 ? 4.549 -3.335 18.163 1.00 43.00 98 GLY A N 1
ATOM 745 C CA . GLY A 1 98 ? 4.721 -2.169 19.013 1.00 43.00 98 GLY A CA 1
ATOM 746 C C . GLY A 1 98 ? 5.994 -1.458 18.559 1.00 43.00 98 GLY A C 1
ATOM 747 O O . GLY A 1 98 ? 7.062 -2.059 18.557 1.00 43.00 98 GLY A O 1
ATOM 748 N N . SER A 1 99 ? 5.837 -0.227 18.071 1.00 48.69 99 SER A N 1
ATOM 749 C CA . SER A 1 99 ? 6.889 0.776 17.910 1.00 48.69 99 SER A CA 1
ATOM 750 C C . SER A 1 99 ? 8.291 0.229 17.576 1.00 48.69 99 SER A C 1
ATOM 752 O O . SER A 1 99 ? 9.212 0.337 18.382 1.00 48.69 99 SER A O 1
ATOM 754 N N . CYS A 1 100 ? 8.508 -0.314 16.379 1.00 42.41 100 CYS A N 1
ATOM 755 C CA . CYS A 1 100 ? 9.862 -0.347 15.827 1.00 42.41 100 CYS A CA 1
ATOM 756 C C . CYS A 1 100 ? 9.831 -0.458 14.302 1.00 42.41 100 CYS A C 1
ATOM 758 O O . CYS A 1 100 ? 9.645 -1.547 13.763 1.00 42.41 100 CYS A O 1
ATOM 760 N N . ARG A 1 101 ? 10.006 0.693 13.639 1.00 44.66 101 ARG A N 1
ATOM 761 C CA . ARG A 1 101 ? 10.749 0.934 12.380 1.00 44.66 101 ARG A CA 1
ATOM 762 C C . ARG A 1 101 ? 10.210 2.177 11.671 1.00 44.66 101 ARG A C 1
ATOM 764 O O . ARG A 1 101 ? 9.800 2.140 10.522 1.00 44.66 101 ARG A O 1
ATOM 771 N N . GLN A 1 102 ? 10.327 3.316 12.347 1.00 45.25 102 GLN A N 1
ATOM 772 C CA . GLN A 1 102 ? 10.672 4.552 11.654 1.00 45.25 102 GLN A CA 1
ATOM 773 C C . GLN A 1 102 ? 12.201 4.654 11.669 1.00 45.25 102 GLN A C 1
ATOM 775 O O . GLN A 1 102 ? 12.796 5.486 12.338 1.00 45.25 102 GLN A O 1
ATOM 780 N N . ALA A 1 103 ? 12.845 3.703 10.999 1.00 46.88 103 ALA A N 1
ATOM 781 C CA . ALA A 1 103 ? 14.276 3.716 10.742 1.00 46.88 103 ALA A CA 1
ATOM 782 C C . ALA A 1 103 ? 14.444 3.606 9.231 1.00 46.88 103 ALA A C 1
ATOM 784 O O . ALA A 1 103 ? 14.805 2.547 8.737 1.00 46.88 103 ALA A O 1
ATOM 785 N N . GLN A 1 104 ? 14.044 4.672 8.530 1.00 55.28 104 GLN A N 1
ATOM 786 C CA . GLN A 1 104 ? 14.418 5.022 7.152 1.00 55.28 104 GLN A CA 1
ATOM 787 C C . GLN A 1 104 ? 13.750 6.359 6.766 1.00 55.28 104 GLN A C 1
ATOM 789 O O . GLN A 1 104 ? 12.947 6.466 5.852 1.00 55.28 104 GLN A O 1
ATOM 794 N N . ARG A 1 105 ? 14.079 7.421 7.505 1.00 47.88 105 ARG A N 1
ATOM 795 C CA . ARG A 1 105 ? 14.214 8.757 6.911 1.00 47.88 105 ARG A CA 1
ATOM 796 C C . ARG A 1 105 ? 15.626 9.210 7.244 1.00 47.88 105 ARG A C 1
ATOM 798 O O . ARG A 1 105 ? 15.886 9.73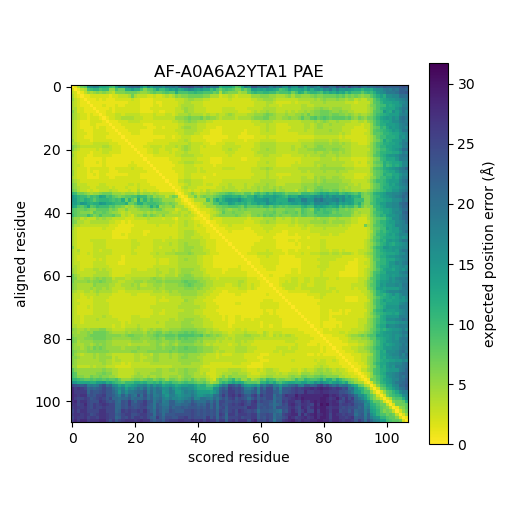7 8.322 1.00 47.88 105 ARG A O 1
ATOM 805 N N . GLY A 1 106 ? 16.549 8.821 6.368 1.00 43.12 106 GLY A N 1
ATOM 806 C CA . GLY A 1 106 ? 17.886 9.391 6.322 1.00 43.12 106 GLY A CA 1
ATOM 807 C C . GLY A 1 106 ? 17.794 10.840 5.851 1.00 43.12 106 GLY A C 1
ATOM 808 O O . GLY A 1 106 ? 16.895 11.181 5.089 1.00 43.12 106 GLY A O 1
ATOM 809 N N . ARG A 1 107 ? 18.688 11.641 6.421 1.00 39.88 107 ARG A N 1
ATOM 810 C CA . ARG A 1 107 ? 18.955 13.058 6.169 1.00 39.88 107 ARG A CA 1
ATOM 811 C C . ARG A 1 107 ? 19.048 13.419 4.693 1.00 39.88 107 ARG A C 1
ATOM 813 O O . ARG A 1 107 ? 19.550 12.568 3.929 1.00 39.88 107 ARG A O 1
#

Foldseek 3Di:
DDADAFPPPSPDGFFKAFPVVRTGHDPVVCCVQQVPDPVNLPTFMATCWPPPNYHGFFKQFPVVRTGHHPVRLCVQCVVDVVSVPTDIDTDGTDRDDPDDDPPPPDD

pLDDT: mean 87.21, std 15.82, range [39.88, 97.69]

Radius of gyration: 14.66 Å; Cα contacts (8 Å, |Δi|>4): 193; chains: 1; bounding box: 32×24×40 Å